Protein AF-A0A1G6PKN1-F1 (afdb_monomer)

Sequence (135 aa):
MTIYDALKTINWQKAEYFKFKFPDLRFDQSKPLKSEDDFMKTVNRKSMNAFTKWEKTSEYKYLIQLYLDTKIADDYEEIYKIVAEKAKGGEEKSIRLFLTLQKDIQQNSKMAAKSLEQSEDDNETEEEDSDLDLS

Foldseek 3Di:
DALVVLLVPDDVLLSLVVCLVVVVPDPDPVDDRDDPVRSCVVSVHDDCVVNVVVCPDPSNVVSVVNVVVVVVVVVLVVLLVVLVVVVVVVDPVSVVVNVVSVVVVVVVVVVVVVVVVVVVVPPPDDPDDDDDDDD

Organism: NCBI:txid361279

pLDDT: mean 83.75, std 15.86, range [39.09, 97.44]

Secondary structure (DSSP, 8-state):
--HHHHHHHS-HHHHHHHHHHSGGG-S-TTSPPPPHHHHHHHTT-S-THHHHHHTTSHHHHHHHHHHHHHHHHHHHHHHHHHHHHHHHTT-HHHHHHHHHHHHHHHHHHHHHHHHHHHHSTTSS-----------

Structure (mmCIF, N/CA/C/O backbone):
data_AF-A0A1G6PKN1-F1
#
_entry.id   AF-A0A1G6PKN1-F1
#
loop_
_atom_site.group_PDB
_atom_site.id
_atom_site.type_symbol
_atom_site.label_atom_id
_atom_site.label_alt_id
_atom_site.label_comp_id
_atom_site.label_asym_id
_atom_site.label_entity_id
_atom_site.label_seq_id
_atom_site.pdbx_PDB_ins_code
_atom_site.Cartn_x
_atom_site.Cartn_y
_atom_site.Cartn_z
_atom_site.occupancy
_atom_site.B_iso_or_equiv
_atom_site.auth_seq_id
_atom_site.auth_comp_id
_atom_site.auth_asym_id
_atom_site.auth_atom_id
_atom_site.pdbx_PDB_model_num
ATOM 1 N N . MET A 1 1 ? -8.689 -10.277 -4.929 1.00 79.44 1 MET A N 1
ATOM 2 C CA . MET A 1 1 ? -7.364 -10.144 -5.571 1.00 79.44 1 MET A CA 1
ATOM 3 C C . MET A 1 1 ? -6.531 -9.195 -4.733 1.00 79.44 1 MET A C 1
ATOM 5 O O . MET A 1 1 ? -6.994 -8.090 -4.478 1.00 79.44 1 MET A O 1
ATOM 9 N N . THR A 1 2 ? -5.367 -9.630 -4.254 1.00 89.62 2 THR A N 1
ATOM 10 C CA . THR A 1 2 ? -4.451 -8.779 -3.477 1.00 89.62 2 THR A CA 1
ATOM 11 C C . THR A 1 2 ? -3.533 -7.966 -4.395 1.00 89.62 2 THR A C 1
ATOM 13 O O . THR A 1 2 ? -3.425 -8.254 -5.591 1.00 89.62 2 THR A O 1
ATOM 16 N N . ILE A 1 3 ? -2.814 -6.980 -3.844 1.00 93.38 3 ILE A N 1
ATOM 17 C CA . ILE A 1 3 ? -1.755 -6.278 -4.587 1.00 93.38 3 ILE A CA 1
ATOM 18 C C . ILE A 1 3 ? -0.681 -7.250 -5.103 1.00 93.38 3 ILE A C 1
ATOM 20 O O . ILE A 1 3 ? -0.198 -7.097 -6.222 1.00 93.38 3 ILE A O 1
ATOM 24 N N . TYR A 1 4 ? -0.345 -8.294 -4.339 1.00 92.69 4 TYR A N 1
ATOM 25 C CA . TYR A 1 4 ? 0.648 -9.291 -4.746 1.00 92.69 4 TYR A CA 1
ATOM 26 C C . TYR A 1 4 ? 0.170 -10.139 -5.924 1.00 92.69 4 TYR A C 1
ATOM 28 O O . TYR A 1 4 ? 0.966 -10.434 -6.815 1.00 92.69 4 TYR A O 1
ATOM 36 N N . ASP A 1 5 ? -1.117 -10.484 -5.964 1.00 93.81 5 ASP A N 1
ATOM 37 C CA . ASP A 1 5 ? -1.710 -11.210 -7.091 1.00 93.81 5 ASP A CA 1
ATOM 38 C C . ASP A 1 5 ? -1.718 -10.341 -8.349 1.00 93.81 5 ASP A C 1
ATOM 40 O O . ASP A 1 5 ? -1.261 -10.774 -9.404 1.00 93.81 5 ASP A O 1
ATOM 44 N N . ALA A 1 6 ? -2.136 -9.078 -8.223 1.00 94.44 6 ALA A N 1
ATOM 45 C CA . ALA A 1 6 ? -2.175 -8.141 -9.343 1.00 94.44 6 ALA A CA 1
ATOM 46 C C . ALA A 1 6 ? -0.777 -7.839 -9.918 1.00 94.44 6 ALA A C 1
ATOM 48 O O . ALA A 1 6 ? -0.610 -7.679 -11.126 1.00 94.44 6 ALA A O 1
ATOM 49 N N . LEU A 1 7 ? 0.264 -7.796 -9.081 1.00 95.62 7 LEU A N 1
ATOM 50 C CA . LEU A 1 7 ? 1.638 -7.594 -9.552 1.00 95.62 7 LEU A CA 1
ATOM 51 C C . LEU A 1 7 ? 2.192 -8.791 -10.342 1.00 95.62 7 LEU A C 1
ATOM 53 O O . LEU A 1 7 ? 3.111 -8.597 -11.138 1.00 95.62 7 LEU A O 1
ATOM 57 N N . LYS A 1 8 ? 1.653 -10.006 -10.160 1.00 94.69 8 LYS A N 1
ATOM 58 C CA . LYS A 1 8 ? 2.051 -11.194 -10.938 1.00 94.69 8 LYS A CA 1
ATOM 59 C C . LYS A 1 8 ? 1.479 -11.184 -12.358 1.00 94.69 8 LYS A C 1
ATOM 61 O O . LYS A 1 8 ? 2.060 -11.807 -13.240 1.00 94.69 8 LYS A O 1
ATOM 66 N N . THR A 1 9 ? 0.365 -10.488 -12.592 1.00 94.12 9 THR A N 1
ATOM 67 C CA . THR A 1 9 ? -0.341 -10.507 -13.885 1.00 94.12 9 THR A CA 1
ATOM 68 C C . THR A 1 9 ? 0.145 -9.441 -14.867 1.00 94.12 9 THR A C 1
ATOM 70 O O . THR A 1 9 ? -0.135 -9.527 -16.060 1.00 94.12 9 THR A O 1
ATOM 73 N N . ILE A 1 10 ? 0.845 -8.410 -14.388 1.00 94.62 10 ILE A N 1
ATOM 74 C CA . ILE A 1 10 ? 1.345 -7.314 -15.227 1.00 94.62 10 ILE A CA 1
ATOM 75 C C . ILE A 1 10 ? 2.761 -7.589 -15.742 1.00 94.62 10 ILE A C 1
ATOM 77 O O . ILE A 1 10 ? 3.480 -8.470 -15.276 1.00 94.62 10 ILE A O 1
ATOM 81 N N . ASN A 1 11 ? 3.208 -6.770 -16.695 1.00 95.62 11 ASN A N 1
ATOM 82 C CA . ASN A 1 11 ? 4.590 -6.806 -17.162 1.00 95.62 11 ASN A CA 1
ATOM 83 C C . ASN A 1 11 ? 5.584 -6.649 -15.988 1.00 95.62 11 ASN A C 1
ATOM 85 O O . ASN A 1 11 ? 5.498 -5.703 -15.203 1.00 95.62 11 ASN A O 1
ATOM 89 N N . TRP A 1 12 ? 6.577 -7.539 -15.922 1.00 95.56 12 TRP A N 1
ATOM 90 C CA . TRP A 1 12 ? 7.511 -7.616 -14.797 1.00 95.56 12 TRP A CA 1
ATOM 91 C C . TRP A 1 12 ? 8.293 -6.316 -14.540 1.00 95.56 12 TRP A C 1
ATOM 93 O O . TRP A 1 12 ? 8.543 -5.979 -13.388 1.00 95.56 12 TRP A O 1
ATOM 103 N N . GLN A 1 13 ? 8.639 -5.537 -15.577 1.00 96.06 13 GLN A N 1
ATOM 104 C CA . GLN A 1 13 ? 9.340 -4.258 -15.396 1.00 96.06 13 GLN A CA 1
ATOM 105 C C . GLN A 1 13 ? 8.454 -3.233 -14.687 1.00 96.06 13 GLN A C 1
ATOM 107 O O . GLN A 1 13 ? 8.941 -2.455 -13.870 1.00 96.06 13 GLN A O 1
ATOM 112 N N . LYS A 1 14 ? 7.151 -3.229 -14.993 1.00 97.12 14 LYS A N 1
ATOM 113 C CA . LYS A 1 14 ? 6.161 -2.389 -14.308 1.00 97.12 14 LYS A CA 1
ATOM 114 C C . LYS A 1 14 ? 5.955 -2.840 -12.864 1.00 97.12 14 LYS A C 1
ATOM 116 O O . LYS A 1 14 ? 5.886 -1.990 -11.981 1.00 97.12 14 LYS A O 1
ATOM 121 N N . ALA A 1 15 ? 5.913 -4.150 -12.617 1.00 96.69 15 ALA A N 1
ATOM 122 C CA . ALA A 1 15 ? 5.822 -4.691 -11.262 1.00 96.69 15 ALA A CA 1
ATOM 123 C C . ALA A 1 15 ? 7.039 -4.301 -10.411 1.00 96.69 15 ALA A C 1
ATOM 125 O O . ALA A 1 15 ? 6.883 -3.824 -9.289 1.00 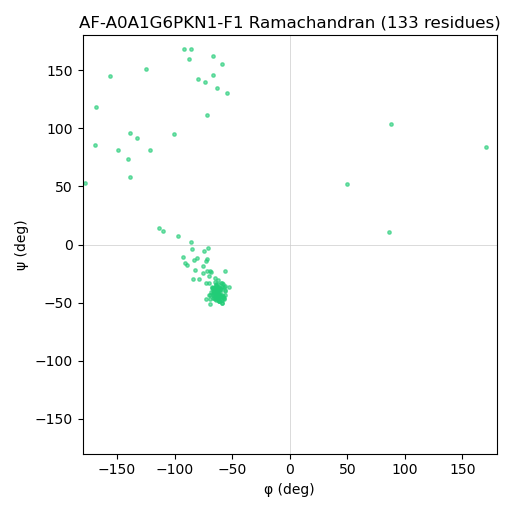96.69 15 ALA A O 1
ATOM 126 N N . GLU A 1 16 ? 8.249 -4.425 -10.961 1.00 95.31 16 GLU A N 1
ATOM 127 C CA . GLU A 1 16 ? 9.475 -3.990 -10.287 1.00 95.31 16 GLU A CA 1
ATOM 128 C C . GLU A 1 16 ? 9.516 -2.472 -10.081 1.00 95.31 16 GLU A C 1
ATOM 130 O O . GLU A 1 16 ? 9.936 -2.021 -9.018 1.00 95.31 16 GLU A O 1
ATOM 135 N N . TYR A 1 17 ? 9.027 -1.673 -11.036 1.00 96.62 17 TYR A N 1
ATOM 136 C CA . TYR A 1 17 ? 8.878 -0.225 -10.845 1.00 96.62 17 TYR A CA 1
ATOM 137 C C . TYR A 1 17 ? 7.909 0.114 -9.708 1.00 96.62 17 TYR A C 1
ATOM 139 O O . TYR A 1 17 ? 8.171 1.007 -8.904 1.00 96.62 17 TYR A O 1
ATOM 147 N N . PHE A 1 18 ? 6.797 -0.615 -9.607 1.00 97.00 18 PHE A N 1
ATOM 148 C CA . PHE A 1 18 ? 5.828 -0.407 -8.539 1.00 97.00 18 PHE A CA 1
ATOM 149 C C . PHE A 1 18 ? 6.449 -0.700 -7.165 1.00 97.00 18 PHE A C 1
ATOM 151 O O . PHE A 1 18 ? 6.381 0.143 -6.277 1.00 97.00 18 PHE A O 1
ATOM 158 N N . LYS A 1 19 ? 7.162 -1.825 -7.017 1.00 95.25 19 LYS A N 1
ATOM 159 C CA . LYS A 1 19 ? 7.916 -2.159 -5.790 1.00 95.25 19 LYS A CA 1
ATOM 160 C C . LYS A 1 19 ? 9.077 -1.201 -5.511 1.00 95.25 19 LYS A C 1
ATOM 162 O O . LYS A 1 19 ? 9.466 -1.023 -4.364 1.00 95.25 19 LYS A O 1
ATOM 167 N N . PHE A 1 20 ? 9.667 -0.605 -6.546 1.00 94.38 20 PHE A N 1
ATOM 168 C CA . PHE A 1 20 ? 10.679 0.437 -6.389 1.00 94.38 20 PHE A CA 1
ATOM 169 C C . PHE A 1 20 ? 10.082 1.699 -5.749 1.00 94.38 20 PHE A C 1
ATOM 171 O O . PHE A 1 20 ? 10.705 2.276 -4.862 1.00 94.38 20 PHE A O 1
ATOM 178 N N . LYS A 1 21 ? 8.866 2.094 -6.151 1.00 95.06 21 LYS A N 1
ATOM 179 C CA . LYS A 1 21 ? 8.164 3.260 -5.591 1.00 95.06 21 LYS A CA 1
ATOM 180 C C . LYS A 1 21 ? 7.512 2.986 -4.229 1.00 95.06 21 LYS A C 1
ATOM 182 O O . LYS A 1 21 ? 7.407 3.906 -3.423 1.00 95.06 21 LYS A O 1
ATOM 187 N N . PHE A 1 22 ? 7.102 1.742 -3.979 1.00 95.00 22 PHE A N 1
ATOM 188 C CA . PHE A 1 22 ? 6.478 1.271 -2.736 1.00 95.00 22 PHE A CA 1
ATOM 189 C C . PHE A 1 22 ? 7.315 0.129 -2.130 1.00 95.00 22 PHE A C 1
ATOM 191 O O . PHE A 1 22 ? 7.039 -1.051 -2.376 1.00 95.00 22 PHE A O 1
ATOM 198 N N . PRO A 1 23 ? 8.409 0.453 -1.409 1.00 92.38 23 PRO A N 1
ATOM 199 C CA . PRO A 1 23 ? 9.433 -0.527 -1.047 1.00 92.38 23 PRO A CA 1
ATOM 200 C C . PRO A 1 23 ? 9.040 -1.531 0.033 1.00 92.38 23 PRO A C 1
ATOM 202 O O . PRO A 1 23 ? 9.739 -2.528 0.219 1.00 92.38 23 PRO A O 1
ATOM 205 N N . ASP A 1 24 ? 7.957 -1.269 0.749 1.00 91.12 24 ASP A N 1
ATOM 206 C CA . ASP A 1 24 ? 7.344 -2.164 1.725 1.00 91.12 24 ASP A CA 1
ATOM 207 C C . ASP A 1 24 ? 6.718 -3.401 1.060 1.00 91.12 24 ASP A C 1
ATOM 209 O O . ASP A 1 24 ? 6.664 -4.469 1.666 1.00 91.12 24 ASP A O 1
ATOM 213 N N . LEU A 1 25 ? 6.369 -3.306 -0.229 1.00 91.56 25 LEU A N 1
ATOM 214 C CA . LEU A 1 25 ? 5.943 -4.447 -1.045 1.00 91.56 25 LEU A CA 1
ATOM 215 C C . LEU A 1 25 ? 7.100 -5.368 -1.462 1.00 91.56 25 LEU A C 1
ATOM 217 O O . LEU A 1 25 ? 6.873 -6.405 -2.096 1.00 91.56 25 LEU A O 1
ATOM 221 N N . ARG A 1 26 ? 8.354 -5.003 -1.167 1.00 88.81 26 ARG A N 1
ATOM 222 C CA . ARG A 1 26 ? 9.507 -5.865 -1.450 1.00 88.81 26 ARG A CA 1
ATOM 223 C C . ARG A 1 26 ? 9.542 -7.017 -0.456 1.00 88.81 26 ARG A C 1
ATOM 225 O O . ARG A 1 26 ? 9.377 -6.822 0.741 1.00 88.81 26 ARG A O 1
ATOM 232 N N . PHE A 1 27 ? 9.870 -8.199 -0.968 1.00 84.38 27 PHE A N 1
ATOM 233 C CA . PHE A 1 27 ? 10.094 -9.387 -0.147 1.00 84.38 27 PHE A CA 1
ATOM 234 C C . PHE A 1 27 ? 11.265 -9.198 0.829 1.00 84.38 27 PHE A C 1
ATOM 236 O O . PHE A 1 27 ? 11.148 -9.465 2.018 1.00 84.38 27 PHE A O 1
ATOM 243 N N . ASP A 1 28 ? 12.398 -8.705 0.323 1.00 86.19 28 ASP A N 1
ATOM 244 C CA . ASP A 1 28 ? 13.605 -8.483 1.115 1.00 86.19 28 ASP A CA 1
ATOM 245 C C . ASP A 1 28 ? 13.727 -7.003 1.494 1.00 86.19 28 ASP A C 1
ATOM 247 O O . ASP A 1 28 ? 14.233 -6.175 0.728 1.00 86.19 28 ASP A O 1
ATOM 251 N N . GLN A 1 29 ? 13.239 -6.676 2.687 1.00 86.81 29 GLN A N 1
ATOM 252 C CA . GLN A 1 29 ? 13.307 -5.325 3.239 1.00 86.81 29 GLN A CA 1
ATOM 253 C C . GLN A 1 29 ? 14.674 -4.992 3.858 1.00 86.81 29 GLN A C 1
ATOM 255 O O . GLN A 1 29 ? 14.950 -3.820 4.102 1.00 86.81 29 GLN A O 1
ATOM 260 N N . SER A 1 30 ? 15.554 -5.983 4.058 1.00 87.50 30 SER A N 1
ATOM 261 C CA . SER A 1 30 ? 16.886 -5.775 4.647 1.00 87.50 30 SER A CA 1
ATOM 262 C C . SER A 1 30 ? 17.851 -5.054 3.701 1.00 87.50 30 SER A C 1
ATOM 264 O O . SER A 1 30 ? 18.816 -4.422 4.133 1.00 87.50 30 SER A O 1
ATOM 266 N N . LYS A 1 31 ? 17.588 -5.128 2.391 1.00 85.38 31 LYS A N 1
ATOM 267 C CA . LYS A 1 31 ? 18.419 -4.491 1.370 1.00 85.38 31 LYS A CA 1
ATOM 268 C C . LYS A 1 31 ? 18.125 -2.998 1.247 1.00 85.38 31 LYS A C 1
ATOM 270 O O . LYS A 1 31 ? 16.949 -2.604 1.241 1.00 85.38 31 LYS A O 1
ATOM 275 N N . PRO A 1 32 ? 19.166 -2.172 1.025 1.00 87.50 32 PRO A N 1
ATOM 276 C CA . PRO A 1 32 ? 18.981 -0.750 0.788 1.00 87.50 32 PRO A CA 1
ATOM 277 C C . PRO A 1 32 ? 18.087 -0.508 -0.432 1.00 87.50 32 PRO A C 1
ATOM 279 O O . PRO A 1 32 ? 17.958 -1.349 -1.332 1.00 87.50 32 PRO A O 1
ATOM 282 N N . LEU A 1 33 ? 17.438 0.654 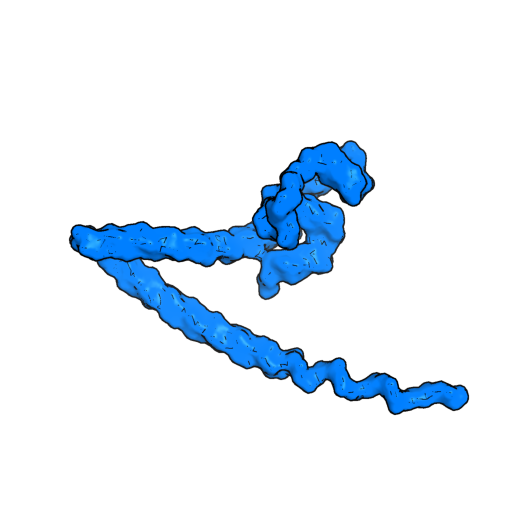-0.449 1.00 89.19 33 LEU A N 1
ATOM 283 C CA . LEU A 1 33 ? 16.696 1.109 -1.617 1.00 89.19 33 LEU A CA 1
ATOM 284 C C . LEU A 1 33 ? 17.674 1.310 -2.775 1.00 89.19 33 LEU A C 1
ATOM 286 O O . LEU A 1 33 ? 18.758 1.865 -2.598 1.00 89.19 33 LEU A O 1
ATOM 290 N N . LYS A 1 34 ? 17.295 0.827 -3.960 1.00 89.25 34 LYS A N 1
ATOM 291 C CA . LYS A 1 34 ? 18.081 1.063 -5.172 1.00 89.25 34 LYS A CA 1
ATOM 292 C C . LYS A 1 34 ? 18.035 2.553 -5.503 1.00 89.25 34 LYS A C 1
ATOM 294 O O . LYS A 1 34 ? 17.008 3.194 -5.297 1.00 89.25 34 LYS A O 1
ATOM 299 N N . SER A 1 35 ? 19.122 3.082 -6.055 1.00 93.12 35 SER A N 1
ATOM 300 C CA . SER A 1 35 ? 19.063 4.361 -6.763 1.00 93.12 35 SER A CA 1
ATOM 301 C C . SER A 1 35 ? 18.211 4.215 -8.031 1.00 93.12 35 SER A C 1
ATOM 303 O O . SER A 1 35 ? 17.995 3.096 -8.511 1.00 93.12 35 SER A O 1
ATOM 305 N N . GLU A 1 36 ? 17.743 5.328 -8.603 1.00 91.56 36 GLU A N 1
ATOM 306 C CA . GLU A 1 36 ? 17.068 5.291 -9.907 1.00 91.56 36 GLU A CA 1
ATOM 307 C C . GLU A 1 36 ? 17.968 4.649 -10.971 1.00 91.56 36 GLU A C 1
ATOM 309 O O . GLU A 1 36 ? 17.520 3.759 -11.688 1.00 91.56 36 GLU A O 1
ATOM 314 N N . ASP A 1 37 ? 19.255 4.997 -11.015 1.00 92.19 37 ASP A N 1
ATOM 315 C CA . ASP A 1 37 ? 20.208 4.429 -11.974 1.00 92.19 37 ASP A CA 1
ATOM 316 C C . ASP A 1 37 ? 20.351 2.907 -11.831 1.00 92.19 37 ASP A C 1
ATOM 318 O O . ASP A 1 37 ? 20.353 2.175 -12.825 1.00 92.19 37 ASP A O 1
ATOM 322 N N . ASP A 1 38 ? 20.432 2.396 -10.602 1.00 92.81 38 ASP A N 1
ATOM 323 C CA . ASP A 1 38 ? 20.551 0.955 -10.356 1.00 92.81 38 ASP A CA 1
ATOM 324 C C . ASP A 1 38 ? 19.244 0.208 -10.628 1.00 92.81 38 ASP A C 1
ATOM 326 O O . ASP A 1 38 ? 19.249 -0.934 -11.110 1.00 92.81 38 ASP A O 1
ATOM 330 N N . PHE A 1 39 ? 18.105 0.855 -10.378 1.00 94.00 39 PHE A N 1
ATOM 331 C CA . PHE A 1 39 ? 16.812 0.348 -10.812 1.00 94.00 39 PHE A CA 1
ATOM 332 C C . PHE A 1 39 ? 16.752 0.250 -12.342 1.00 94.00 39 PHE A C 1
ATOM 334 O O . PHE A 1 39 ? 16.434 -0.815 -12.872 1.00 94.00 39 PHE A O 1
ATOM 341 N N . MET A 1 40 ? 17.146 1.303 -13.060 1.00 94.75 40 MET A N 1
ATOM 342 C CA . MET A 1 40 ? 17.128 1.351 -14.524 1.00 94.75 40 MET A CA 1
ATOM 343 C C . MET A 1 40 ? 18.038 0.295 -15.166 1.00 94.75 40 MET A C 1
ATOM 345 O O . MET A 1 40 ? 17.645 -0.323 -16.162 1.00 94.75 40 MET A O 1
ATOM 349 N N . LYS A 1 41 ? 19.197 0.007 -14.552 1.00 93.94 41 LYS A N 1
ATOM 350 C CA . LYS A 1 41 ? 20.048 -1.143 -14.914 1.00 93.94 41 LYS A CA 1
ATOM 351 C C . LYS A 1 41 ? 19.322 -2.474 -14.706 1.00 93.94 41 LYS A C 1
ATOM 353 O O . LYS A 1 41 ? 19.368 -3.327 -15.586 1.00 93.94 41 LYS A O 1
ATOM 358 N N . THR A 1 42 ? 18.614 -2.637 -13.582 1.00 90.94 42 THR A N 1
ATOM 359 C CA . THR A 1 42 ? 17.856 -3.864 -13.263 1.00 90.94 42 THR A CA 1
ATOM 360 C C . THR A 1 42 ? 16.793 -4.159 -14.324 1.00 90.94 42 THR A C 1
ATOM 362 O O . THR A 1 42 ? 16.680 -5.286 -14.796 1.00 90.94 42 THR A O 1
ATOM 365 N N . VAL A 1 43 ? 16.016 -3.149 -14.725 1.00 93.38 43 VAL A N 1
ATOM 366 C CA . VAL A 1 43 ? 14.935 -3.319 -15.714 1.00 93.38 43 VAL A CA 1
ATOM 367 C C . VAL A 1 43 ? 15.410 -3.214 -17.169 1.00 93.38 43 VAL A C 1
ATOM 369 O O . VAL A 1 43 ? 14.592 -3.305 -18.088 1.00 93.38 43 VAL A O 1
ATOM 372 N N . ASN A 1 44 ? 16.720 -3.033 -17.380 1.00 92.44 44 ASN A N 1
ATOM 373 C CA . ASN A 1 44 ? 17.376 -2.852 -18.675 1.00 92.44 44 ASN A CA 1
ATOM 374 C C . ASN A 1 44 ? 16.705 -1.769 -19.545 1.00 92.44 44 ASN A C 1
ATOM 376 O O . ASN A 1 44 ? 16.308 -1.997 -20.693 1.00 92.44 44 ASN A O 1
ATOM 380 N N . ARG A 1 45 ? 16.522 -0.571 -18.979 1.00 91.12 45 ARG A N 1
ATOM 381 C CA . ARG A 1 45 ? 15.928 0.584 -19.671 1.00 91.12 45 ARG A CA 1
ATOM 382 C C . ARG A 1 45 ? 16.868 1.786 -19.603 1.00 91.12 45 ARG A C 1
ATOM 384 O O . ARG A 1 45 ? 17.622 1.952 -18.657 1.00 91.12 45 ARG A O 1
ATOM 391 N N . LYS A 1 46 ? 16.786 2.656 -20.614 1.00 90.50 46 LYS A N 1
ATOM 392 C CA . LYS A 1 46 ? 17.618 3.870 -20.718 1.00 90.50 46 LYS A CA 1
ATOM 393 C C . LYS A 1 46 ? 16.986 5.117 -20.087 1.00 90.50 46 LYS A C 1
ATOM 395 O O . LYS A 1 46 ? 17.664 6.120 -19.932 1.00 90.50 46 LYS A O 1
ATOM 400 N N . SER A 1 47 ? 15.681 5.097 -19.808 1.00 92.00 47 SER A N 1
ATOM 401 C CA . SER A 1 47 ? 14.945 6.261 -19.297 1.00 92.00 47 SER A CA 1
ATOM 402 C C . SER A 1 47 ? 13.683 5.852 -18.536 1.00 92.00 47 SER A C 1
ATOM 404 O O . SER A 1 47 ? 12.998 4.905 -18.934 1.00 92.00 47 SER A O 1
ATOM 406 N N . MET A 1 48 ? 13.361 6.612 -17.486 1.00 93.38 48 MET A N 1
ATOM 407 C CA . MET A 1 48 ? 12.172 6.437 -16.647 1.00 93.38 48 MET A CA 1
ATOM 408 C C . MET A 1 48 ? 10.865 6.852 -17.350 1.00 93.38 48 MET A C 1
ATOM 410 O O . MET A 1 48 ? 9.778 6.498 -16.902 1.00 93.38 48 MET A O 1
ATOM 414 N N . ASN A 1 49 ? 10.948 7.540 -18.498 1.00 95.19 49 ASN A N 1
ATOM 415 C CA . ASN A 1 49 ? 9.799 8.133 -19.197 1.00 95.19 49 ASN A CA 1
ATOM 416 C C . ASN A 1 49 ? 8.655 7.145 -19.464 1.00 95.19 49 ASN A C 1
ATOM 418 O O . ASN A 1 49 ? 7.483 7.516 -19.399 1.00 95.19 49 ASN A O 1
ATOM 422 N N . ALA A 1 50 ? 8.979 5.884 -19.768 1.00 93.75 50 ALA A N 1
ATOM 423 C CA . ALA A 1 50 ? 7.975 4.847 -19.988 1.00 93.75 50 ALA A CA 1
ATOM 424 C C . ALA A 1 50 ? 7.168 4.549 -18.713 1.00 93.75 50 ALA A C 1
ATOM 426 O O . ALA A 1 50 ? 5.951 4.386 -18.788 1.00 93.75 50 ALA A O 1
ATOM 427 N N . PHE A 1 51 ? 7.828 4.536 -17.555 1.00 96.31 51 PHE A N 1
ATOM 428 C CA . PHE A 1 51 ? 7.194 4.331 -16.259 1.00 96.31 51 PHE A CA 1
ATOM 429 C C . PHE A 1 51 ? 6.389 5.556 -15.835 1.00 96.31 51 PHE A C 1
ATOM 431 O O . PHE A 1 51 ? 5.210 5.420 -15.539 1.00 96.31 51 PHE A O 1
ATOM 438 N N . THR A 1 52 ? 6.945 6.765 -15.949 1.00 95.81 52 THR A N 1
ATOM 439 C CA . THR A 1 52 ? 6.210 8.010 -15.656 1.00 95.81 52 THR A CA 1
ATOM 440 C C . THR A 1 52 ? 4.964 8.170 -16.533 1.00 95.81 52 THR A C 1
ATOM 442 O O . THR A 1 52 ? 3.924 8.654 -16.088 1.00 95.81 52 THR A O 1
ATOM 445 N N . LYS A 1 53 ? 5.029 7.744 -17.802 1.00 97.06 53 LYS A N 1
ATOM 446 C CA . LYS A 1 53 ? 3.844 7.682 -18.670 1.00 97.06 53 LYS A CA 1
ATOM 447 C C . LYS A 1 53 ? 2.850 6.631 -18.173 1.00 97.06 53 LYS A C 1
ATOM 449 O O . LYS A 1 53 ? 1.646 6.882 -18.190 1.00 97.06 53 LYS A O 1
ATOM 454 N N . TRP A 1 54 ? 3.344 5.471 -17.750 1.00 97.44 54 TRP A N 1
ATOM 455 C CA . TRP A 1 54 ? 2.527 4.385 -17.219 1.00 97.44 54 TRP A CA 1
ATOM 456 C C . TRP A 1 54 ? 1.767 4.772 -15.942 1.00 97.44 54 TRP A C 1
ATOM 458 O O . TRP A 1 54 ? 0.607 4.386 -15.809 1.00 97.44 54 TRP A O 1
ATOM 468 N N . GLU A 1 55 ? 2.333 5.618 -15.077 1.00 97.25 55 GLU A N 1
ATOM 469 C CA . GLU A 1 55 ? 1.660 6.101 -13.857 1.00 97.25 55 GLU A CA 1
ATOM 470 C C . GLU A 1 55 ? 0.312 6.792 -14.120 1.00 97.25 55 GLU A C 1
ATOM 472 O O . GLU A 1 55 ? -0.563 6.847 -13.258 1.00 97.25 55 GLU A O 1
ATOM 477 N N . LYS A 1 56 ? 0.111 7.306 -15.337 1.00 96.88 56 LYS A N 1
ATOM 478 C CA . LYS A 1 56 ? -1.121 7.997 -15.740 1.00 96.88 56 LYS A CA 1
ATOM 479 C C . LYS A 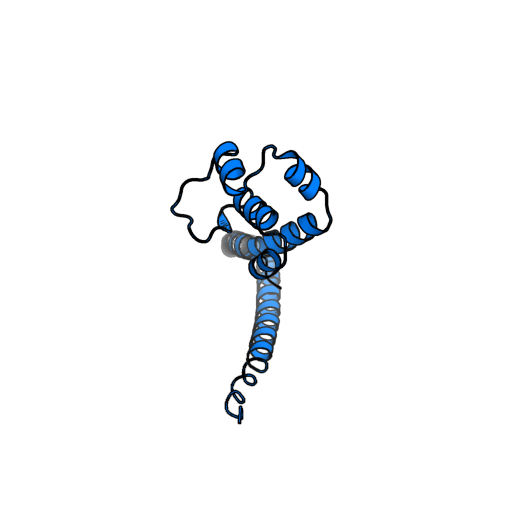1 56 ? -2.220 7.046 -16.228 1.00 96.88 56 LYS A C 1
ATOM 481 O O . LYS A 1 56 ? -3.315 7.502 -16.554 1.00 96.88 56 LYS A O 1
ATOM 486 N N . THR A 1 57 ? -1.942 5.747 -16.313 1.00 97.38 57 THR A N 1
ATOM 487 C CA . THR A 1 57 ? -2.865 4.738 -16.852 1.00 97.38 57 THR A CA 1
ATOM 488 C C . THR A 1 57 ? -3.815 4.185 -15.789 1.00 97.38 57 THR A C 1
ATOM 490 O O . THR A 1 57 ? -3.539 4.251 -14.592 1.00 97.38 57 THR A O 1
ATOM 493 N N . SER A 1 58 ? -4.935 3.601 -16.223 1.00 96.19 58 SER A N 1
ATOM 494 C CA . SER A 1 58 ? -5.882 2.931 -15.319 1.00 96.19 58 SER A CA 1
ATOM 495 C C . SER A 1 58 ? -5.279 1.703 -14.633 1.00 96.19 58 SER A C 1
ATOM 497 O O . SER A 1 58 ? -5.583 1.465 -13.472 1.00 96.19 58 SER A O 1
ATOM 499 N N . GLU A 1 59 ? -4.387 0.972 -15.314 1.00 96.06 59 GLU A N 1
ATOM 500 C CA . GLU A 1 59 ? -3.655 -0.169 -14.741 1.00 96.06 59 GLU A CA 1
ATOM 501 C C . GLU A 1 59 ? -2.867 0.260 -13.496 1.00 96.06 59 GLU A C 1
ATOM 503 O O . GLU A 1 59 ? -2.980 -0.360 -12.444 1.00 96.06 59 GLU A O 1
ATOM 508 N N . TYR A 1 60 ? -2.140 1.377 -13.577 1.00 97.19 60 TYR A N 1
ATOM 509 C CA . TYR A 1 60 ? -1.397 1.899 -12.432 1.00 97.19 60 TYR A CA 1
ATOM 510 C C . TYR A 1 60 ? -2.315 2.369 -11.298 1.00 97.19 60 TYR A C 1
ATOM 512 O O . TYR A 1 60 ? -2.076 2.051 -10.137 1.00 97.19 60 TYR A O 1
ATOM 520 N N . LYS A 1 61 ? -3.393 3.096 -11.623 1.00 95.81 61 LYS A N 1
ATOM 521 C CA . LYS A 1 61 ? -4.374 3.558 -10.624 1.00 95.81 61 LYS A CA 1
ATOM 522 C C . LYS A 1 61 ? -5.021 2.396 -9.871 1.00 95.81 61 LYS A C 1
ATOM 524 O O . LYS A 1 61 ? -5.235 2.505 -8.670 1.00 95.81 61 LYS A O 1
ATOM 529 N N . TYR A 1 62 ? -5.297 1.292 -10.560 1.00 95.25 62 TYR A N 1
ATOM 530 C CA . TYR A 1 62 ? -5.832 0.086 -9.938 1.00 95.25 62 TYR A CA 1
ATOM 531 C C . TYR A 1 62 ? -4.848 -0.525 -8.929 1.00 95.25 62 TYR A C 1
ATOM 533 O O . TYR A 1 62 ? -5.241 -0.833 -7.808 1.00 95.25 62 TYR A O 1
ATOM 541 N N . LEU A 1 63 ? -3.558 -0.613 -9.274 1.00 96.88 63 LEU A N 1
ATOM 542 C CA . LEU A 1 63 ? -2.527 -1.079 -8.337 1.00 96.88 63 LEU A CA 1
ATOM 543 C C . LEU A 1 63 ? -2.389 -0.156 -7.121 1.00 96.88 63 LEU A C 1
ATOM 545 O O . LEU A 1 63 ? -2.202 -0.640 -6.010 1.00 96.88 63 LEU A O 1
ATOM 549 N N . ILE A 1 64 ? -2.516 1.162 -7.310 1.00 96.31 64 ILE A N 1
ATOM 550 C CA . ILE A 1 64 ? -2.543 2.116 -6.193 1.00 96.31 64 ILE A CA 1
ATOM 551 C C . ILE A 1 64 ? -3.723 1.838 -5.268 1.00 96.31 64 ILE A C 1
ATOM 553 O O . ILE A 1 64 ? -3.523 1.818 -4.061 1.00 96.31 64 ILE A O 1
ATOM 557 N N . GLN A 1 65 ? -4.920 1.593 -5.805 1.00 92.44 65 GLN A N 1
ATOM 558 C CA . GLN A 1 65 ? -6.077 1.276 -4.969 1.00 92.44 65 GLN A CA 1
ATOM 559 C C . GLN A 1 65 ? -5.821 0.025 -4.124 1.00 92.44 65 GLN A C 1
ATOM 561 O O . GLN A 1 65 ? -5.950 0.084 -2.908 1.00 92.44 65 GLN A O 1
ATOM 566 N N . LEU A 1 66 ? -5.362 -1.063 -4.750 1.00 93.38 66 LEU A N 1
ATOM 567 C CA . LEU A 1 66 ? -5.042 -2.300 -4.034 1.00 93.38 66 LEU A CA 1
ATOM 568 C C . LEU A 1 66 ? -3.949 -2.102 -2.978 1.00 93.38 66 LEU A C 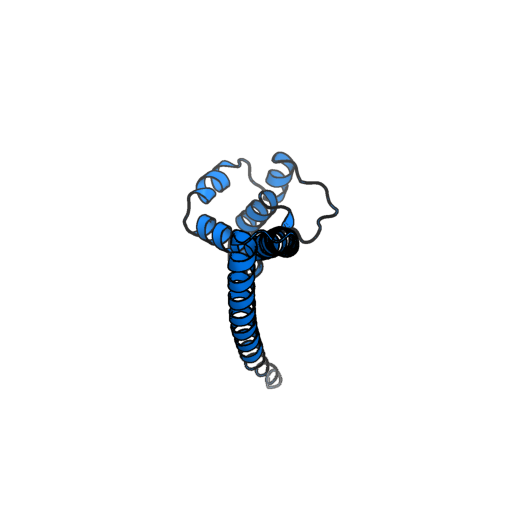1
ATOM 570 O O . LEU A 1 66 ? -4.006 -2.703 -1.912 1.00 93.38 66 LEU A O 1
ATOM 574 N N . TYR A 1 67 ? -2.944 -1.274 -3.267 1.00 93.81 67 TYR A N 1
ATOM 575 C CA . TYR A 1 67 ? -1.904 -0.930 -2.302 1.00 93.81 67 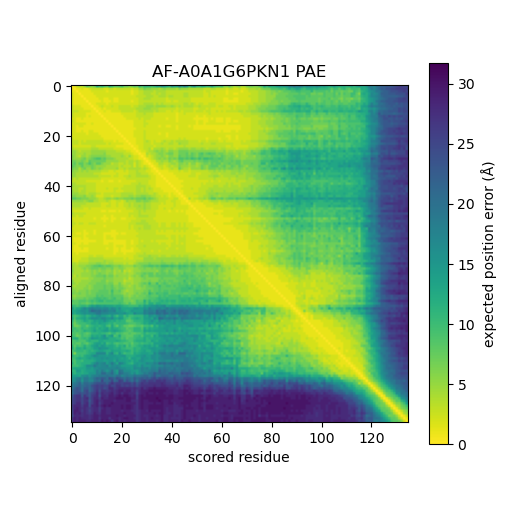TYR A CA 1
ATOM 576 C C . TYR A 1 67 ? -2.468 -0.134 -1.119 1.00 93.81 67 TYR A C 1
ATOM 578 O O . TYR A 1 67 ? -2.182 -0.465 0.028 1.00 93.81 67 TYR A O 1
ATOM 586 N N . LEU A 1 68 ? -3.302 0.875 -1.373 1.00 89.75 68 LEU A N 1
ATOM 587 C CA . LEU A 1 68 ? -3.947 1.649 -0.312 1.00 89.75 68 LEU A CA 1
ATOM 588 C C . LEU A 1 68 ? -4.854 0.766 0.547 1.00 89.75 68 LEU A C 1
ATOM 590 O O . LEU A 1 68 ? -4.836 0.905 1.764 1.00 89.75 68 LEU A O 1
ATOM 594 N N . ASP A 1 69 ? -5.550 -0.202 -0.049 1.00 87.81 69 ASP A N 1
ATOM 595 C CA . ASP A 1 69 ? -6.358 -1.170 0.696 1.00 87.81 69 ASP A CA 1
ATOM 596 C C . ASP A 1 69 ? -5.513 -1.972 1.706 1.00 87.81 69 ASP A C 1
ATOM 598 O O . ASP A 1 69 ? -5.991 -2.269 2.799 1.00 87.81 69 ASP A O 1
ATOM 602 N N . THR A 1 70 ? -4.235 -2.254 1.404 1.00 85.88 70 THR A N 1
ATOM 603 C CA . THR A 1 70 ? -3.321 -2.883 2.381 1.00 85.88 70 THR A CA 1
ATOM 604 C C . THR A 1 70 ? -2.921 -1.960 3.529 1.00 85.88 70 THR A C 1
ATOM 606 O O . THR A 1 70 ? -2.645 -2.443 4.620 1.00 85.88 70 THR A O 1
ATOM 609 N N . LYS A 1 71 ? -2.914 -0.641 3.307 1.00 85.75 71 LYS A N 1
ATOM 610 C CA . LYS A 1 71 ? -2.554 0.363 4.321 1.00 85.75 71 LYS A CA 1
ATOM 611 C C . LYS A 1 71 ? -3.713 0.738 5.222 1.00 85.75 71 LYS A C 1
ATOM 613 O O . LYS A 1 71 ? -3.500 1.012 6.396 1.00 85.75 71 LYS A O 1
ATOM 618 N N . ILE A 1 72 ? -4.937 0.663 4.702 1.00 84.69 72 ILE A N 1
ATOM 619 C CA . ILE A 1 72 ? -6.146 0.950 5.475 1.00 84.69 72 ILE A CA 1
ATOM 620 C C . ILE A 1 72 ? -6.221 0.077 6.732 1.00 84.69 72 ILE A C 1
ATOM 622 O O . ILE A 1 72 ? -6.683 0.561 7.758 1.00 84.69 72 ILE A O 1
ATOM 626 N N . ALA A 1 73 ? -5.765 -1.178 6.688 1.00 79.06 73 ALA A N 1
ATOM 627 C CA . ALA A 1 73 ? -5.756 -2.043 7.867 1.00 79.06 73 ALA A CA 1
ATOM 628 C C . ALA A 1 73 ? -4.853 -1.494 8.989 1.00 79.06 73 ALA A C 1
ATOM 630 O O . ALA A 1 73 ? -5.299 -1.403 10.135 1.00 79.06 73 ALA A O 1
ATOM 631 N N . ASP A 1 74 ? -3.634 -1.076 8.643 1.00 84.38 74 ASP A N 1
ATOM 632 C CA . ASP A 1 74 ? -2.672 -0.487 9.581 1.00 84.38 74 ASP A CA 1
ATOM 633 C C . ASP A 1 74 ? -3.201 0.850 10.135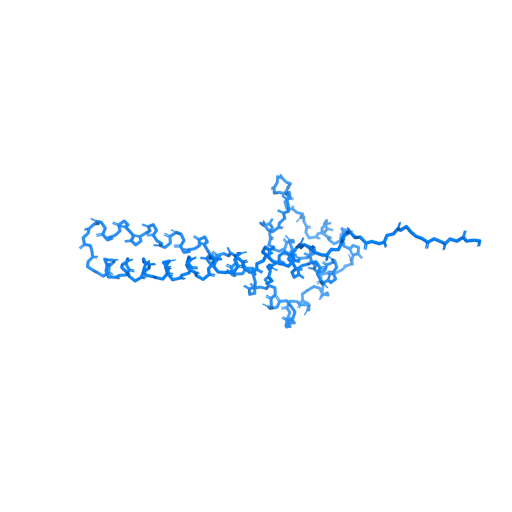 1.00 84.38 74 ASP A C 1
ATOM 635 O O . ASP A 1 74 ? -3.233 1.064 11.350 1.00 84.38 74 ASP A O 1
ATOM 639 N N . ASP A 1 75 ? -3.706 1.720 9.252 1.00 84.31 75 ASP A N 1
ATOM 640 C CA . ASP A 1 75 ? -4.294 3.012 9.625 1.00 84.31 75 ASP A CA 1
ATOM 641 C C . ASP A 1 75 ? -5.500 2.822 10.560 1.00 84.31 75 ASP A C 1
ATOM 643 O O . ASP A 1 75 ? -5.697 3.566 11.524 1.00 84.31 75 ASP A O 1
ATOM 647 N N . TYR A 1 76 ? -6.320 1.803 10.297 1.00 84.88 76 TYR A N 1
ATOM 648 C CA . TYR A 1 76 ? -7.483 1.485 11.115 1.00 84.88 76 TYR A CA 1
ATOM 649 C C . TYR A 1 76 ? -7.078 1.006 12.515 1.00 84.88 76 TYR A C 1
ATOM 651 O O . TYR A 1 76 ? -7.719 1.380 13.501 1.00 84.88 76 TYR A O 1
ATOM 659 N N . GLU A 1 77 ? -5.995 0.230 12.630 1.00 86.69 77 GLU A N 1
ATOM 660 C CA . GLU A 1 77 ? -5.431 -0.165 13.923 1.00 86.69 77 GLU A CA 1
ATOM 661 C C . GLU A 1 77 ? -4.944 1.057 14.720 1.00 86.69 77 GLU A C 1
ATOM 663 O O . GLU A 1 77 ? -5.227 1.177 15.919 1.00 86.69 77 GLU A O 1
ATOM 668 N N . GLU A 1 78 ? -4.248 1.990 14.068 1.00 90.19 78 GLU A N 1
ATOM 669 C CA . GLU A 1 78 ? -3.769 3.222 14.701 1.00 90.19 78 GLU A CA 1
ATOM 670 C C . GLU A 1 78 ? -4.929 4.115 15.165 1.00 90.19 78 GLU A C 1
ATOM 672 O O . GLU A 1 78 ? -4.973 4.541 16.325 1.00 90.19 78 GLU A O 1
ATOM 677 N N . ILE A 1 79 ? -5.924 4.336 14.300 1.00 88.19 79 ILE A N 1
ATOM 678 C CA . ILE A 1 79 ? -7.127 5.108 14.636 1.00 88.19 79 ILE A CA 1
ATOM 679 C C . ILE A 1 79 ? -7.864 4.464 15.812 1.00 88.19 79 ILE A C 1
ATOM 681 O O . ILE A 1 79 ? -8.260 5.168 16.746 1.00 88.19 79 ILE A O 1
ATOM 685 N N . TYR A 1 80 ? -8.019 3.136 15.813 1.00 88.56 80 TYR A N 1
ATOM 686 C CA . TYR A 1 80 ? -8.643 2.417 16.921 1.00 88.56 80 TYR A CA 1
ATOM 687 C C . TYR A 1 80 ? -7.919 2.683 18.246 1.00 88.56 80 TYR A C 1
ATOM 689 O O . TYR A 1 80 ? -8.579 2.995 19.241 1.00 88.56 80 TYR A O 1
ATOM 697 N N . LYS A 1 81 ? -6.579 2.620 18.266 1.00 90.25 81 LYS A N 1
ATOM 698 C CA . LYS A 1 81 ? -5.776 2.895 19.472 1.00 90.25 81 LYS A CA 1
ATOM 699 C C . LYS A 1 81 ? -6.036 4.306 20.002 1.00 90.25 81 LYS A C 1
ATOM 701 O O . LYS A 1 81 ? -6.386 4.457 21.173 1.00 90.25 81 LYS A O 1
ATOM 706 N N . ILE A 1 82 ? -5.967 5.318 19.135 1.00 91.06 82 ILE A N 1
ATOM 707 C CA . ILE A 1 82 ? -6.188 6.726 19.508 1.00 91.06 82 ILE A CA 1
ATOM 708 C C . ILE A 1 82 ? -7.605 6.940 20.056 1.00 91.06 82 ILE A C 1
ATOM 710 O O . ILE A 1 82 ? -7.797 7.590 21.087 1.00 91.06 82 ILE A O 1
ATOM 714 N N . VAL A 1 83 ? -8.619 6.405 19.371 1.00 89.88 83 VAL A N 1
ATOM 715 C CA . VAL A 1 83 ? -10.022 6.566 19.778 1.00 89.88 83 VAL A CA 1
ATOM 716 C C . VAL A 1 83 ? -10.293 5.842 21.096 1.00 89.88 83 VAL A C 1
ATOM 718 O O . VAL A 1 83 ? -10.972 6.394 21.962 1.00 89.88 83 VAL A O 1
ATOM 721 N N . ALA A 1 84 ? -9.734 4.647 21.290 1.00 89.75 84 ALA A N 1
ATOM 722 C CA . ALA A 1 84 ? -9.872 3.891 22.529 1.00 89.75 84 ALA A CA 1
ATOM 723 C C . ALA A 1 84 ? -9.247 4.623 23.727 1.00 89.75 84 ALA A C 1
ATOM 725 O O . ALA A 1 84 ? -9.853 4.663 24.798 1.00 89.75 84 ALA A O 1
ATOM 726 N N . GLU A 1 85 ? -8.065 5.224 23.566 1.00 93.12 85 GLU A N 1
ATOM 727 C CA . GLU A 1 85 ? -7.432 6.026 24.620 1.00 93.12 85 GLU A CA 1
ATOM 728 C C . GLU A 1 85 ? -8.289 7.234 25.008 1.00 93.12 85 GLU A C 1
ATOM 730 O O . GLU A 1 85 ? -8.588 7.432 26.188 1.00 93.12 85 GLU A O 1
ATOM 735 N N . LYS A 1 86 ? -8.767 7.997 24.020 1.00 90.19 86 LYS A N 1
ATOM 736 C CA . LYS A 1 86 ? -9.638 9.158 24.258 1.00 90.19 86 LYS A CA 1
ATOM 737 C C . LYS A 1 86 ? -10.974 8.776 24.898 1.00 90.19 86 LYS A C 1
ATOM 739 O O . LYS A 1 86 ? -11.447 9.462 25.804 1.00 90.19 86 LYS A O 1
ATOM 744 N N . ALA A 1 87 ? -11.567 7.664 24.465 1.00 89.25 87 ALA A N 1
ATOM 745 C CA . ALA A 1 87 ? -12.806 7.144 25.034 1.00 89.25 87 ALA A CA 1
ATOM 746 C C . ALA A 1 87 ? -12.631 6.729 26.504 1.00 89.25 87 ALA A C 1
ATOM 748 O O . ALA A 1 87 ? -13.467 7.072 27.339 1.00 89.25 87 ALA A O 1
ATOM 749 N N . LYS A 1 88 ? -11.520 6.056 26.847 1.00 88.44 88 LYS A N 1
ATOM 750 C CA . LYS A 1 88 ? -11.167 5.725 28.242 1.00 88.44 88 LYS A CA 1
ATOM 751 C C . LYS A 1 88 ? -10.945 6.974 29.098 1.00 88.44 88 LYS A C 1
ATOM 753 O O . LYS A 1 88 ? -11.242 6.947 30.287 1.00 88.44 88 LYS A O 1
ATOM 758 N N . GLY A 1 89 ? -10.474 8.064 28.490 1.00 89.44 89 GLY A N 1
ATOM 759 C CA . GLY A 1 89 ? -10.363 9.384 29.115 1.00 89.44 89 GLY A CA 1
ATOM 760 C C . GLY A 1 89 ? -11.699 10.097 29.369 1.00 89.44 89 GLY A C 1
ATOM 761 O O . GLY A 1 89 ? -11.697 11.183 29.940 1.00 89.44 89 GLY A O 1
ATOM 762 N N . GLY A 1 90 ? -12.835 9.513 28.967 1.00 84.38 90 GLY A N 1
ATOM 763 C CA . GLY A 1 90 ? -14.171 10.060 29.217 1.00 84.38 90 GLY A CA 1
ATOM 764 C C . GLY A 1 90 ? -14.660 11.071 28.176 1.00 84.38 90 GLY A C 1
ATOM 765 O O . GLY A 1 90 ? -15.679 11.724 28.395 1.00 84.38 90 GLY A O 1
ATOM 766 N N . GLU A 1 91 ? -13.975 11.218 27.037 1.00 88.75 91 GLU A N 1
ATOM 767 C CA . GLU A 1 91 ? -14.423 12.114 25.968 1.00 88.75 91 GLU A CA 1
ATOM 768 C C . GLU A 1 91 ? -15.655 11.535 25.245 1.00 88.75 91 GLU A C 1
ATOM 770 O O . GLU A 1 91 ? -15.565 10.555 24.502 1.00 88.75 91 GLU A O 1
ATOM 775 N N . GLU A 1 92 ? -16.817 12.174 25.408 1.00 82.62 92 GLU A N 1
ATOM 776 C CA . GLU A 1 92 ? -18.109 11.663 24.922 1.00 82.62 92 GLU A CA 1
ATOM 777 C C . GLU A 1 92 ? -18.138 11.373 23.407 1.00 82.62 92 GLU A C 1
ATOM 779 O O . GLU A 1 92 ? -18.691 10.360 22.968 1.00 82.62 92 GLU A O 1
ATOM 784 N N . LYS A 1 93 ? -17.513 12.229 22.587 1.00 87.25 93 LYS A N 1
ATOM 785 C CA . LYS A 1 93 ? -17.445 12.037 21.126 1.00 87.25 93 LYS A CA 1
ATOM 786 C C . LYS A 1 93 ? -16.641 10.792 20.754 1.00 87.25 93 LYS A C 1
ATOM 788 O O . LYS A 1 93 ? -17.069 10.020 19.896 1.00 87.25 93 LYS A O 1
ATOM 793 N N . SER A 1 94 ? -15.518 10.582 21.432 1.00 82.75 94 SER A N 1
ATOM 794 C CA . SER A 1 94 ? -14.635 9.437 21.211 1.00 82.75 94 SER A CA 1
ATOM 795 C C . SER A 1 94 ? -15.272 8.130 21.687 1.00 82.75 94 SER A C 1
ATOM 797 O O . SER A 1 94 ? -15.111 7.113 21.023 1.00 82.75 94 SER A O 1
ATOM 799 N N . ILE A 1 95 ? -16.091 8.150 22.747 1.00 80.88 95 ILE A N 1
ATOM 800 C CA . ILE A 1 95 ? -16.877 6.978 23.179 1.00 80.88 95 ILE A CA 1
ATOM 801 C C . ILE A 1 95 ? -17.877 6.552 22.096 1.00 80.88 95 ILE A C 1
ATOM 803 O O . ILE A 1 95 ? -17.974 5.369 21.771 1.00 80.88 95 ILE A O 1
ATOM 807 N N . ARG A 1 96 ? -18.608 7.501 21.495 1.00 86.25 96 ARG A N 1
ATOM 808 C CA . ARG A 1 96 ? -19.544 7.182 20.401 1.00 86.25 96 ARG A CA 1
ATOM 809 C C . ARG A 1 96 ? -18.812 6.626 19.183 1.00 86.25 96 ARG A C 1
ATOM 811 O O . ARG A 1 96 ? -19.258 5.634 18.614 1.00 86.25 96 ARG A O 1
ATOM 818 N N . LEU A 1 97 ? -17.686 7.238 18.816 1.00 86.44 97 LEU A N 1
ATOM 819 C CA . LEU A 1 97 ? -16.859 6.775 17.703 1.00 86.44 97 LEU A CA 1
ATOM 820 C C . LEU A 1 97 ? -16.298 5.368 17.962 1.00 86.44 97 LEU A C 1
ATOM 822 O O . LEU A 1 97 ? -16.347 4.525 17.072 1.00 86.44 97 LEU A O 1
ATOM 826 N N . PHE A 1 98 ? -15.857 5.084 19.189 1.00 85.50 98 PHE A N 1
ATOM 827 C CA . PHE A 1 98 ? -15.384 3.762 19.604 1.00 85.50 98 PHE A CA 1
ATOM 828 C C . PHE A 1 98 ? -16.454 2.677 19.418 1.00 85.50 98 PHE A C 1
ATOM 830 O O . PHE A 1 98 ? -16.171 1.615 18.867 1.00 85.50 98 PHE A O 1
ATOM 837 N N . LEU A 1 99 ? -17.699 2.949 19.823 1.00 85.06 99 LEU A N 1
ATOM 838 C CA . LEU A 1 99 ? -18.811 2.005 19.660 1.00 85.06 99 LEU A CA 1
ATOM 839 C C . LEU A 1 99 ? -19.155 1.740 18.186 1.00 85.06 99 LEU A C 1
ATOM 841 O O . LEU A 1 99 ? -19.578 0.633 17.850 1.00 85.06 99 LEU A O 1
ATOM 845 N N . THR A 1 100 ? -18.986 2.730 17.305 1.00 88.56 100 THR A N 1
ATOM 846 C CA . THR A 1 100 ? -19.143 2.539 15.855 1.00 88.56 100 THR A CA 1
ATOM 847 C C . THR A 1 100 ? -18.021 1.667 15.298 1.00 88.56 100 THR A C 1
ATOM 849 O O . THR A 1 100 ? -18.311 0.638 14.697 1.00 88.56 100 THR A O 1
ATOM 852 N N . LEU A 1 101 ? -16.758 1.997 15.597 1.00 85.62 101 LEU A N 1
ATOM 853 C CA . LEU A 1 101 ? -15.601 1.207 15.158 1.00 85.62 101 LEU A CA 1
ATOM 854 C C . LEU A 1 101 ? -15.703 -0.256 15.615 1.00 85.62 101 LEU A C 1
ATOM 856 O O . LEU A 1 101 ? -15.393 -1.169 14.854 1.00 85.62 101 LEU A O 1
ATOM 860 N N . GLN A 1 102 ? -16.185 -0.499 16.838 1.00 84.25 102 GLN A N 1
ATOM 861 C CA . GLN A 1 102 ? -16.423 -1.849 17.351 1.00 84.25 102 GLN A CA 1
ATOM 862 C C . GLN A 1 102 ? -17.417 -2.634 16.479 1.00 84.25 102 GLN A C 1
ATOM 864 O O . GLN A 1 102 ? -17.192 -3.814 16.201 1.00 84.25 102 GLN A 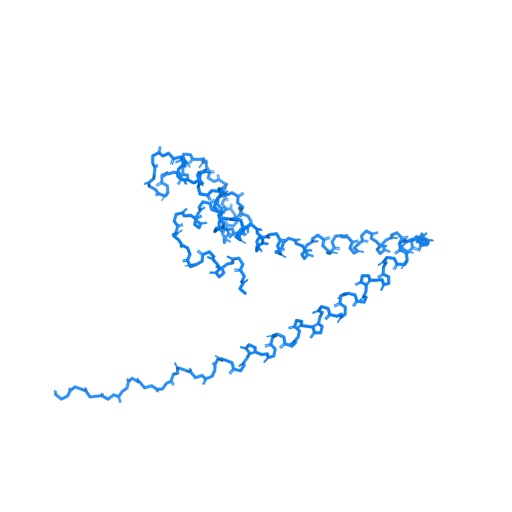O 1
ATOM 869 N N . LYS A 1 103 ? -18.518 -2.003 16.056 1.00 86.94 103 LYS A N 1
ATOM 870 C CA . LYS A 1 103 ? -19.524 -2.644 15.197 1.00 86.94 103 LYS A CA 1
ATOM 871 C C . LYS A 1 103 ? -18.958 -2.952 13.816 1.00 86.94 103 LYS A C 1
ATOM 873 O O . LYS A 1 103 ? -19.156 -4.066 13.333 1.00 86.94 103 LYS A O 1
ATOM 878 N N . ASP A 1 104 ? -18.225 -2.010 13.231 1.00 84.25 104 ASP A N 1
ATOM 879 C CA . ASP A 1 104 ? -17.626 -2.167 11.903 1.00 84.25 104 ASP A CA 1
ATOM 880 C C . ASP A 1 104 ? -16.596 -3.311 11.899 1.00 84.25 104 ASP A C 1
ATOM 882 O O . ASP A 1 104 ? -16.624 -4.168 11.017 1.00 84.25 104 ASP A O 1
ATOM 886 N N . ILE A 1 105 ? -15.769 -3.429 12.949 1.00 81.31 105 ILE A N 1
ATOM 887 C CA . ILE A 1 105 ? -14.839 -4.562 13.131 1.00 81.31 105 ILE A CA 1
ATOM 888 C C . ILE A 1 105 ? -15.593 -5.893 13.177 1.00 81.31 105 ILE A C 1
ATOM 890 O O . ILE A 1 105 ? -15.210 -6.850 12.505 1.00 81.31 105 ILE A O 1
ATOM 894 N N . GLN A 1 106 ? -16.668 -5.976 13.965 1.00 83.38 106 GLN A N 1
ATOM 895 C CA . GLN A 1 106 ? -17.448 -7.211 14.089 1.00 83.38 106 GLN A CA 1
ATOM 896 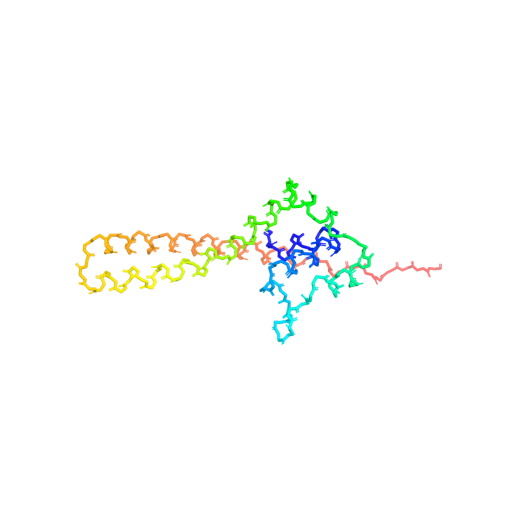C C . GLN A 1 106 ? -18.120 -7.607 12.770 1.00 83.38 106 GLN A C 1
ATOM 898 O O . GLN A 1 106 ? -18.241 -8.797 12.478 1.00 83.38 106 GLN A O 1
ATOM 903 N N . GLN A 1 107 ? -18.565 -6.635 11.971 1.00 85.38 107 GLN A N 1
ATOM 904 C CA . GLN A 1 107 ? -19.120 -6.891 10.643 1.00 85.38 107 GLN A CA 1
ATOM 905 C C . GLN A 1 107 ? -18.039 -7.362 9.667 1.00 85.38 107 GLN A C 1
ATOM 907 O O . GLN A 1 107 ? -18.227 -8.383 9.005 1.00 85.38 107 GLN A O 1
ATOM 912 N N . ASN A 1 108 ? -16.890 -6.687 9.637 1.00 79.88 108 ASN A N 1
ATOM 913 C CA . ASN A 1 108 ? -15.768 -7.050 8.774 1.00 79.88 108 ASN A CA 1
ATOM 914 C C . ASN A 1 108 ? -15.206 -8.434 9.113 1.00 79.88 108 ASN A C 1
ATOM 916 O O . ASN A 1 108 ? -14.966 -9.226 8.209 1.00 79.88 108 ASN A O 1
ATOM 920 N N . SER A 1 109 ? -15.085 -8.774 10.399 1.00 75.00 109 SER A N 1
ATOM 921 C CA . SER A 1 109 ? -14.651 -10.104 10.847 1.00 75.00 109 SER A CA 1
ATOM 922 C C . SER A 1 109 ? -15.600 -11.213 10.376 1.00 75.00 109 SER A C 1
ATOM 924 O O . SER A 1 109 ? -15.143 -12.249 9.899 1.00 75.00 109 SER A O 1
ATOM 926 N N . LYS A 1 110 ? -16.921 -10.982 10.418 1.00 79.50 110 LYS A N 1
ATOM 927 C CA . LYS A 1 110 ? -17.914 -11.935 9.891 1.00 79.50 110 LYS A CA 1
ATOM 928 C C . LYS A 1 110 ? -17.826 -12.101 8.376 1.00 79.50 110 LYS A C 1
ATOM 930 O O . LYS A 1 110 ? -18.060 -13.197 7.881 1.00 79.50 110 LYS A O 1
ATOM 935 N N . MET A 1 111 ? -17.544 -11.027 7.640 1.00 78.94 111 MET A N 1
ATOM 936 C CA . MET A 1 111 ? -17.355 -11.102 6.188 1.00 78.94 111 MET A CA 1
ATOM 937 C C . MET A 1 111 ? -16.053 -11.826 5.836 1.00 78.94 111 MET A C 1
ATOM 939 O O . MET A 1 111 ? -16.069 -12.697 4.977 1.00 78.94 111 MET A O 1
ATOM 943 N N . ALA A 1 112 ? -14.959 -11.531 6.541 1.00 76.62 112 ALA A N 1
ATOM 944 C CA . ALA A 1 112 ? -13.671 -12.186 6.340 1.00 76.62 112 ALA A CA 1
ATOM 945 C C . ALA A 1 112 ? -13.732 -13.697 6.620 1.00 76.62 112 ALA A C 1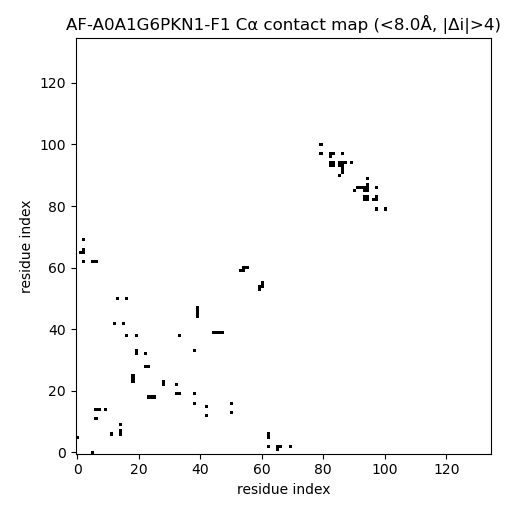
ATOM 947 O O . ALA A 1 112 ? -13.230 -14.472 5.814 1.00 76.62 112 ALA A O 1
ATOM 948 N N . ALA A 1 113 ? -14.395 -14.117 7.705 1.00 76.00 113 ALA A N 1
ATOM 949 C CA . ALA A 1 113 ? -14.587 -15.536 8.020 1.00 76.00 113 ALA A CA 1
ATOM 950 C C . ALA A 1 113 ? -15.316 -16.285 6.889 1.00 76.00 113 ALA A C 1
ATOM 952 O O . ALA A 1 113 ? -14.855 -17.331 6.452 1.00 76.00 113 ALA A O 1
ATOM 953 N N . LYS A 1 114 ? -16.385 -15.695 6.339 1.00 77.25 114 LYS A N 1
ATOM 954 C CA . LYS A 1 114 ? -17.120 -16.272 5.201 1.00 77.25 114 LYS A CA 1
ATOM 955 C C . LYS A 1 114 ? -16.276 -16.380 3.932 1.00 77.25 114 LYS A C 1
ATOM 957 O O . LYS A 1 114 ? -16.418 -17.342 3.189 1.00 77.25 114 LYS A O 1
ATOM 962 N N . SER A 1 115 ? -15.423 -15.390 3.669 1.00 72.00 115 SER A N 1
ATOM 963 C CA . SER A 1 115 ? -14.533 -15.419 2.505 1.00 72.00 115 SER A CA 1
ATOM 964 C C . SER A 1 115 ? -13.465 -16.508 2.623 1.00 72.00 115 SER A C 1
ATOM 966 O O . SER A 1 115 ? -13.120 -17.115 1.614 1.00 72.00 115 SER A O 1
ATOM 968 N N . LEU A 1 116 ? -12.954 -16.758 3.835 1.00 71.44 116 LEU A N 1
ATOM 969 C CA . LEU A 1 116 ? -11.987 -17.827 4.107 1.00 71.44 116 LEU A CA 1
ATOM 970 C C . LEU A 1 116 ? -12.630 -19.215 3.968 1.00 71.44 116 LEU A C 1
ATOM 972 O O . LEU A 1 116 ? -12.069 -20.067 3.292 1.00 71.44 116 LEU A O 1
ATOM 976 N N . GLU A 1 117 ? -13.841 -19.406 4.499 1.00 72.88 117 GLU A N 1
ATOM 977 C CA . GLU A 1 117 ? -14.608 -20.654 4.336 1.00 72.88 117 GLU A CA 1
ATOM 978 C C . GLU A 1 117 ? -14.897 -20.978 2.857 1.00 72.88 117 GLU A C 1
ATOM 980 O O . GLU A 1 117 ? -14.894 -22.138 2.468 1.00 72.88 117 GLU A O 1
ATOM 985 N N . GLN A 1 118 ? -15.092 -19.967 2.002 1.00 59.28 118 GLN A N 1
ATOM 986 C CA . GLN A 1 118 ? -15.277 -20.166 0.556 1.00 59.28 118 GLN A CA 1
ATOM 987 C C . GLN A 1 118 ? -13.992 -20.496 -0.215 1.00 59.28 118 GLN A C 1
ATOM 989 O O . GLN A 1 118 ? -14.089 -20.970 -1.339 1.00 59.28 118 GLN A O 1
ATOM 994 N N . SER A 1 119 ? -12.803 -20.220 0.332 1.00 52.56 119 SER A N 1
ATOM 995 C CA . SER A 1 119 ? -11.532 -20.474 -0.373 1.00 52.56 119 SER A CA 1
ATOM 996 C C . SER A 1 119 ? -10.920 -21.846 -0.067 1.00 52.56 119 SER A C 1
ATOM 998 O O . SER A 1 119 ? -9.978 -22.248 -0.749 1.00 52.56 119 SER A O 1
ATOM 1000 N N . GLU A 1 120 ? -11.442 -22.566 0.929 1.00 47.75 120 GLU A N 1
ATOM 1001 C CA . GLU A 1 120 ? -11.028 -23.940 1.250 1.00 47.75 120 GLU A CA 1
ATOM 1002 C C . GLU A 1 120 ? -11.719 -24.992 0.359 1.00 47.75 120 GLU A C 1
ATOM 1004 O O . GLU A 1 120 ? -11.152 -26.059 0.154 1.00 47.75 120 GLU A O 1
ATOM 1009 N N . ASP A 1 121 ? -12.866 -24.672 -0.252 1.00 44.28 121 ASP A N 1
ATOM 1010 C CA . ASP A 1 121 ? -13.636 -25.592 -1.118 1.00 44.28 121 ASP A CA 1
ATOM 1011 C C . ASP A 1 121 ? -13.122 -25.650 -2.581 1.00 44.28 121 ASP A C 1
ATOM 1013 O O . ASP A 1 121 ? -13.471 -26.557 -3.330 1.00 44.28 121 ASP A O 1
ATOM 1017 N N . ASP A 1 122 ? -12.264 -24.707 -2.996 1.00 43.59 122 ASP A N 1
ATOM 1018 C CA . ASP A 1 122 ? -11.720 -24.605 -4.369 1.00 43.59 122 ASP A CA 1
ATOM 1019 C C . ASP A 1 122 ? -10.314 -25.249 -4.527 1.00 43.59 122 ASP A C 1
ATOM 1021 O O . ASP A 1 122 ? -9.686 -25.111 -5.576 1.00 43.59 122 ASP A O 1
ATOM 1025 N N . ASN A 1 123 ? -9.787 -25.942 -3.504 1.00 39.09 123 ASN A N 1
ATOM 1026 C CA . ASN A 1 123 ? -8.423 -26.516 -3.490 1.00 39.09 123 ASN A CA 1
ATOM 1027 C C . ASN A 1 123 ? -8.356 -28.064 -3.482 1.00 39.09 123 ASN A C 1
ATOM 1029 O O . ASN A 1 123 ? -7.286 -28.609 -3.222 1.00 39.09 123 ASN A O 1
ATOM 1033 N N . GLU A 1 124 ? -9.448 -28.787 -3.771 1.00 39.38 124 GLU A N 1
ATOM 1034 C CA . GLU A 1 124 ? -9.468 -30.270 -3.740 1.00 39.38 124 GLU A CA 1
ATOM 1035 C C . GLU A 1 124 ? -9.585 -30.991 -5.101 1.00 39.38 124 GLU A C 1
ATOM 1037 O O . GLU A 1 124 ? -9.732 -32.209 -5.137 1.00 39.38 124 GLU A O 1
ATOM 1042 N N . THR A 1 125 ? -9.427 -30.321 -6.243 1.00 42.53 125 THR A N 1
ATOM 1043 C CA . THR A 1 125 ? -9.373 -31.025 -7.543 1.00 42.53 125 THR A CA 1
ATOM 1044 C C . THR A 1 125 ? -8.307 -30.447 -8.455 1.00 42.53 125 THR A C 1
ATOM 1046 O O . THR A 1 125 ? -8.587 -29.469 -9.134 1.00 42.53 125 THR A O 1
ATOM 1049 N N . GLU A 1 126 ? -7.115 -31.055 -8.470 1.00 39.66 126 GLU A N 1
ATOM 1050 C CA . GLU A 1 126 ? -6.225 -31.180 -9.646 1.00 39.66 126 GLU A CA 1
ATOM 1051 C C . GLU A 1 126 ? -4.946 -31.993 -9.305 1.00 39.66 126 GLU A C 1
ATOM 1053 O O . GLU A 1 126 ? -3.828 -31.558 -9.551 1.00 39.66 126 GLU A O 1
ATOM 1058 N N . GLU A 1 127 ? -5.083 -33.203 -8.749 1.00 41.53 127 GLU A N 1
ATOM 1059 C CA . GLU A 1 127 ? -4.006 -34.214 -8.775 1.00 41.53 127 GLU A CA 1
ATOM 1060 C C . GLU A 1 127 ? -4.597 -35.612 -9.008 1.00 41.53 127 GLU A C 1
ATOM 1062 O O . GLU A 1 127 ? -4.691 -36.400 -8.081 1.00 41.53 127 GLU A O 1
ATOM 1067 N N . GLU A 1 128 ? -5.032 -35.912 -10.235 1.00 43.03 128 GLU A N 1
ATOM 1068 C CA . GLU A 1 128 ? -5.241 -37.289 -10.724 1.00 43.03 128 GLU A CA 1
ATOM 1069 C C . GLU A 1 128 ? -5.474 -37.256 -12.248 1.00 43.03 128 GLU A C 1
ATOM 1071 O O . GLU A 1 128 ? -6.601 -37.115 -12.706 1.00 43.03 128 GLU A O 1
ATOM 1076 N N . ASP A 1 129 ? -4.388 -37.261 -13.033 1.00 46.78 129 ASP A N 1
ATOM 1077 C CA . ASP A 1 129 ? -4.264 -38.001 -14.309 1.00 46.78 129 ASP A CA 1
ATOM 1078 C C . ASP A 1 129 ? -2.975 -37.594 -15.049 1.00 46.78 129 ASP A C 1
ATOM 1080 O O . ASP A 1 129 ? -2.956 -36.755 -15.951 1.00 46.78 129 ASP A O 1
ATOM 1084 N N . SER A 1 130 ? -1.852 -38.221 -14.691 1.00 46.59 130 SER A N 1
ATOM 1085 C CA . SER A 1 130 ? -0.703 -38.304 -15.599 1.00 46.59 130 SER A CA 1
ATOM 1086 C C . SER A 1 130 ? -0.079 -39.694 -15.544 1.00 46.59 130 SER A C 1
ATOM 1088 O O . SER A 1 130 ? 1.097 -39.849 -15.221 1.00 46.59 130 SER A O 1
ATOM 1090 N N . ASP A 1 131 ? -0.875 -40.717 -15.842 1.00 52.03 131 ASP A N 1
ATOM 1091 C CA . ASP A 1 131 ? -0.329 -42.037 -16.143 1.00 52.03 131 ASP A CA 1
ATOM 1092 C C . ASP A 1 131 ? -1.231 -42.777 -17.137 1.00 52.03 131 ASP A C 1
ATOM 1094 O O . ASP A 1 131 ? -2.060 -43.582 -16.735 1.00 52.03 131 ASP A O 1
ATOM 1098 N N . LEU A 1 132 ? -1.112 -42.488 -18.442 1.00 48.22 132 LEU A N 1
ATOM 1099 C CA . LEU A 1 132 ? -1.403 -43.484 -19.482 1.00 48.22 132 LEU A CA 1
ATOM 1100 C C . LEU A 1 132 ? -0.942 -43.050 -20.888 1.00 48.22 132 LEU A C 1
ATOM 1102 O O . LEU A 1 132 ? -1.468 -42.120 -21.492 1.00 48.22 132 LEU A O 1
ATOM 1106 N N . ASP A 1 133 ? -0.020 -43.864 -21.400 1.00 45.84 133 ASP A N 1
ATOM 1107 C CA . ASP A 1 133 ? 0.130 -44.300 -22.793 1.00 45.84 133 ASP A CA 1
ATOM 1108 C C . ASP A 1 133 ? 0.968 -43.461 -23.780 1.00 45.84 133 ASP A C 1
ATOM 1110 O O . ASP A 1 133 ? 0.520 -42.486 -24.382 1.00 45.84 133 ASP A O 1
ATOM 1114 N N . LEU A 1 134 ? 2.179 -43.961 -24.051 1.00 44.22 134 LEU A N 1
ATOM 1115 C CA . LEU A 1 134 ? 2.787 -43.906 -25.381 1.00 44.22 134 LEU A CA 1
ATOM 1116 C C . LEU A 1 134 ? 3.338 -45.297 -25.716 1.00 44.22 134 LEU A C 1
ATOM 1118 O O . LEU A 1 134 ? 4.472 -45.638 -25.370 1.00 44.22 134 LEU A O 1
ATOM 1122 N N . SER A 1 135 ? 2.484 -46.085 -26.371 1.00 60.12 135 SER A N 1
ATOM 1123 C CA . SER A 1 135 ? 2.829 -47.230 -27.221 1.00 60.12 135 SER A CA 1
ATOM 1124 C C . SER A 1 135 ? 3.804 -46.867 -28.339 1.00 60.12 135 SER A C 1
ATOM 1126 O O . SER A 1 135 ? 3.581 -45.799 -28.962 1.00 60.12 135 SER A O 1
#

Radius of gyration: 22.27 Å; Cα contacts (8 Å, |Δi|>4): 54; chains: 1; bounding box: 40×59×56 Å

Solvent-accessible surface area (backbone atoms only — not comparable to full-atom values): 8168 Å² total; per-residue (Å²): 134,53,47,71,57,56,41,70,76,48,61,63,61,59,35,51,50,49,32,67,77,42,52,83,75,39,88,70,69,88,57,78,84,74,52,71,69,58,44,30,58,74,63,70,50,96,65,65,64,66,56,65,56,42,60,75,36,71,71,43,50,50,52,50,50,41,47,49,60,63,46,48,57,58,52,48,54,53,50,48,52,57,31,49,54,42,25,75,71,65,39,67,70,31,41,55,52,40,57,49,53,52,51,53,50,56,52,52,52,56,51,51,53,54,55,53,64,61,60,66,74,76,72,82,82,90,88,88,87,90,83,84,86,86,132

Nearest PDB structures (foldseek):
  2ao9-assembly1_E  TM=5.680E-01  e=3.617E-01  Bacillus cereus ATCC 14579

Mean predicted aligned error: 10.57 Å